Protein AF-A0A166MTS3-F1 (afdb_monomer_lite)

Sequence (157 aa):
MDNNEIFRKLQNLARQVQAVRMPLDRLVELAWRGEKPDKAAIIHVLRTANAQRELLLDWETNLYRHVTGQFVLVCTALPDNANDAQQLTSRRLLNSREACSFCGLVEGGYAPIELTLATNPVGIPIPGERVHPRCALSWQRLQLIAQTQTPKKASLL

Foldseek 3Di:
DDLVVLLVLLLVVQVVQQKDWFAQLVSSCVSCVPDDDPSVVSVVLCPDPVSQVCSVPPSQWHWDQDPVRIIMIHRLDEDPAQVVLLCLQPDDQPQQQQAASRSNDGNVPCSVPQWDFAAELVRHGDPSHIHGPSNRVSNNVSNVRNPPPPPPPPPPD

Structure (mmCIF, N/CA/C/O backbone):
data_AF-A0A166MTS3-F1
#
_entry.id   AF-A0A166MTS3-F1
#
loop_
_atom_site.group_PDB
_atom_site.id
_atom_site.type_symbol
_atom_site.label_atom_id
_atom_site.label_alt_id
_atom_site.label_comp_id
_atom_site.label_asym_id
_atom_site.label_entity_id
_atom_site.label_seq_id
_atom_site.pdbx_PDB_ins_code
_atom_site.Cartn_x
_atom_site.Cartn_y
_atom_site.Cartn_z
_atom_site.occupancy
_atom_site.B_iso_or_equiv
_atom_site.auth_seq_id
_atom_site.auth_comp_id
_atom_site.auth_asym_id
_atom_site.auth_atom_id
_atom_site.pdbx_PDB_model_num
ATOM 1 N N . MET A 1 1 ? 12.871 10.474 -19.796 1.00 61.81 1 MET A N 1
ATOM 2 C CA . MET A 1 1 ? 11.560 10.248 -19.157 1.00 61.81 1 MET A CA 1
ATOM 3 C C . MET A 1 1 ? 11.576 10.994 -17.844 1.00 61.81 1 MET A C 1
ATOM 5 O O . MET A 1 1 ? 12.549 10.848 -17.114 1.00 61.81 1 MET A O 1
ATOM 9 N N . ASP A 1 2 ? 10.590 11.853 -17.616 1.00 85.38 2 ASP A N 1
ATOM 10 C CA . ASP A 1 2 ? 10.505 12.668 -16.402 1.00 85.38 2 ASP A CA 1
ATOM 11 C C . ASP A 1 2 ? 10.030 11.800 -15.224 1.00 85.38 2 ASP A C 1
ATOM 13 O O . ASP A 1 2 ? 9.091 11.015 -15.370 1.00 85.38 2 ASP A O 1
ATOM 17 N N . ASN A 1 3 ? 10.659 11.935 -14.055 1.00 89.62 3 ASN A N 1
ATOM 18 C CA . ASN A 1 3 ? 10.245 11.224 -12.844 1.00 89.62 3 ASN A CA 1
ATOM 19 C C . ASN A 1 3 ? 8.799 11.576 -12.460 1.00 89.62 3 ASN A C 1
ATOM 21 O O . ASN A 1 3 ? 8.046 10.691 -12.052 1.00 89.62 3 ASN A O 1
ATOM 25 N N . ASN A 1 4 ? 8.370 12.822 -12.693 1.00 93.12 4 ASN A N 1
ATOM 26 C CA . ASN A 1 4 ? 6.989 13.239 -12.434 1.00 93.12 4 ASN A CA 1
ATOM 27 C C . ASN A 1 4 ? 5.983 12.460 -13.281 1.00 93.12 4 ASN A C 1
ATOM 29 O O . ASN A 1 4 ? 4.878 12.160 -12.833 1.00 93.12 4 ASN A O 1
ATOM 33 N N . GLU A 1 5 ? 6.346 12.113 -14.518 1.00 94.06 5 GLU A N 1
ATOM 34 C CA . GLU A 1 5 ? 5.486 11.294 -15.363 1.00 94.06 5 GLU A CA 1
ATOM 35 C C . GLU A 1 5 ? 5.297 9.904 -14.757 1.00 94.06 5 GLU A C 1
ATOM 37 O O . GLU A 1 5 ? 4.169 9.404 -14.721 1.00 94.06 5 GLU A O 1
ATOM 42 N N . ILE A 1 6 ? 6.375 9.326 -14.218 1.00 94.38 6 ILE A N 1
ATOM 43 C CA . ILE A 1 6 ? 6.335 8.024 -13.557 1.00 94.38 6 ILE A CA 1
ATOM 44 C C . ILE A 1 6 ? 5.412 8.062 -12.345 1.00 94.38 6 ILE A C 1
ATOM 46 O O . ILE A 1 6 ? 4.502 7.237 -12.233 1.00 94.38 6 ILE A O 1
ATOM 50 N N . PHE A 1 7 ? 5.611 9.033 -11.459 1.00 96.00 7 PHE A N 1
ATOM 51 C CA . PHE A 1 7 ? 4.827 9.146 -10.232 1.00 96.00 7 PHE A CA 1
ATOM 52 C C . PHE A 1 7 ? 3.356 9.430 -10.518 1.00 96.00 7 PHE A C 1
ATOM 54 O O . PHE A 1 7 ? 2.488 8.769 -9.952 1.00 96.00 7 PHE A O 1
ATOM 61 N N . ARG A 1 8 ? 3.061 10.288 -11.496 1.00 95.88 8 ARG A N 1
ATOM 62 C CA . ARG A 1 8 ? 1.695 10.551 -11.958 1.00 95.88 8 ARG A CA 1
ATOM 63 C C . ARG A 1 8 ? 1.001 9.303 -12.504 1.00 95.88 8 ARG A C 1
ATOM 65 O O . ARG A 1 8 ? -0.156 9.053 -12.170 1.00 95.88 8 ARG A O 1
ATOM 72 N N . LYS A 1 9 ? 1.671 8.504 -13.344 1.00 95.94 9 LYS A N 1
ATOM 73 C CA . LYS A 1 9 ? 1.099 7.253 -13.884 1.00 95.94 9 LYS A CA 1
ATOM 74 C C . LYS A 1 9 ? 0.805 6.254 -12.759 1.00 95.94 9 LYS A C 1
ATOM 76 O O . LYS A 1 9 ? -0.265 5.643 -12.753 1.00 95.94 9 LYS A O 1
ATOM 81 N N . LEU A 1 10 ? 1.706 6.135 -11.782 1.00 96.12 10 LEU A N 1
ATOM 82 C CA . LEU A 1 10 ? 1.506 5.286 -10.605 1.00 96.12 10 LEU A CA 1
ATOM 83 C C . LEU A 1 10 ? 0.372 5.777 -9.703 1.00 96.12 1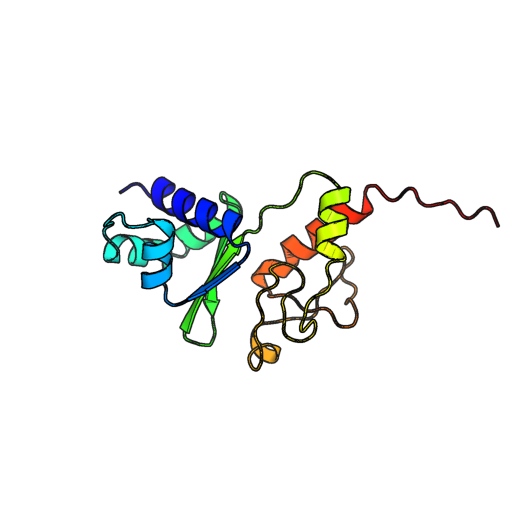0 LEU A C 1
ATOM 85 O O . LEU A 1 10 ? -0.470 4.972 -9.316 1.00 96.12 10 LEU A O 1
ATOM 89 N N . GLN A 1 11 ? 0.303 7.075 -9.415 1.00 96.25 11 GLN A N 1
ATOM 90 C CA . GLN A 1 11 ? -0.778 7.663 -8.624 1.00 96.25 11 GLN A CA 1
ATOM 91 C C . GLN A 1 11 ? -2.136 7.454 -9.306 1.00 96.25 11 GLN A C 1
ATOM 93 O O . GLN A 1 11 ? -3.103 7.056 -8.658 1.00 96.25 11 GLN A O 1
ATOM 98 N N . ASN A 1 12 ? -2.212 7.660 -10.624 1.00 95.94 12 ASN A N 1
ATOM 99 C CA . ASN A 1 12 ? -3.433 7.422 -11.393 1.00 95.94 12 ASN A CA 1
ATOM 100 C C . ASN A 1 12 ? -3.893 5.965 -11.295 1.00 95.94 12 ASN A C 1
ATOM 102 O O . ASN A 1 12 ? -5.084 5.714 -11.112 1.00 95.94 12 ASN A O 1
ATOM 106 N N . LEU A 1 13 ? -2.962 5.011 -11.397 1.00 96.44 13 LEU A N 1
ATOM 107 C CA . LEU A 1 13 ? -3.271 3.601 -11.181 1.00 96.44 13 LEU A CA 1
ATOM 108 C C . LEU A 1 13 ? -3.755 3.365 -9.745 1.00 96.44 13 LEU A C 1
ATOM 110 O O . LEU A 1 13 ? -4.818 2.780 -9.557 1.00 96.44 13 LEU A O 1
ATOM 114 N N . ALA A 1 14 ? -3.018 3.851 -8.743 1.00 96.44 14 ALA A N 1
ATOM 115 C CA . ALA A 1 14 ? -3.349 3.676 -7.332 1.00 96.44 14 ALA A CA 1
ATOM 116 C C . ALA A 1 14 ? -4.759 4.193 -7.012 1.00 96.44 14 ALA A C 1
ATOM 118 O O . ALA A 1 14 ? -5.547 3.471 -6.405 1.00 96.44 14 ALA A O 1
ATOM 119 N N . ARG A 1 15 ? -5.116 5.394 -7.483 1.00 94.44 15 ARG A N 1
ATOM 120 C CA . ARG A 1 15 ? -6.448 5.994 -7.292 1.00 94.44 15 ARG A CA 1
ATOM 121 C C . ARG A 1 15 ? -7.581 5.173 -7.916 1.00 94.44 15 ARG A C 1
ATOM 123 O O . ARG A 1 15 ? -8.700 5.226 -7.424 1.00 94.44 15 ARG A O 1
ATOM 130 N N . GLN A 1 16 ? -7.311 4.409 -8.974 1.00 94.06 16 GLN A N 1
ATOM 131 C CA . GLN A 1 16 ? -8.323 3.570 -9.628 1.00 94.06 16 GLN A CA 1
ATOM 132 C C . GLN A 1 16 ? -8.569 2.25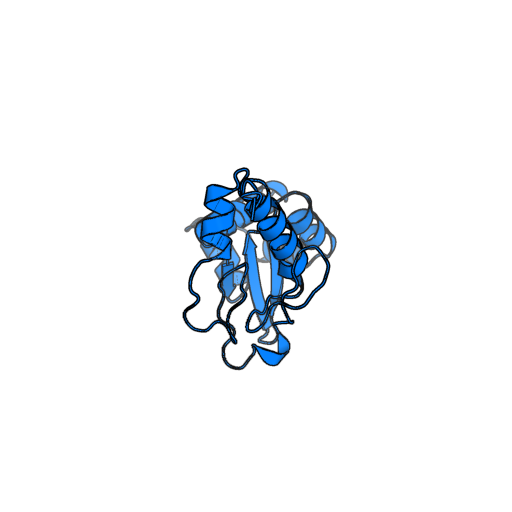1 -8.899 1.00 94.06 16 GLN A C 1
ATOM 134 O O . GLN A 1 16 ? -9.697 1.769 -8.885 1.00 94.06 16 GLN A O 1
ATOM 139 N N . VAL A 1 17 ? -7.520 1.647 -8.334 1.00 93.62 17 VAL A N 1
ATOM 140 C CA . VAL A 1 17 ? -7.592 0.290 -7.760 1.00 93.62 17 VAL A CA 1
ATOM 141 C C . VAL A 1 17 ? -7.562 0.267 -6.233 1.00 93.62 17 VAL A C 1
ATOM 143 O O . VAL A 1 17 ? -7.765 -0.792 -5.648 1.00 93.62 17 VAL A O 1
ATOM 146 N N . GLN A 1 18 ? -7.299 1.406 -5.588 1.00 93.19 18 GLN A N 1
ATOM 147 C CA . GLN A 1 18 ? -6.990 1.584 -4.164 1.00 93.19 18 GLN A CA 1
ATOM 148 C C . GLN A 1 18 ? -5.717 0.865 -3.696 1.00 93.19 18 GLN A C 1
ATOM 150 O O . GLN A 1 18 ? -4.858 1.480 -3.064 1.00 93.19 18 GLN A O 1
ATOM 155 N N . ALA A 1 19 ? -5.574 -0.424 -3.989 1.00 96.12 19 ALA A N 1
ATOM 156 C CA . ALA A 1 19 ? -4.368 -1.189 -3.735 1.00 96.12 19 ALA A CA 1
ATOM 157 C C . ALA A 1 19 ? -4.216 -2.345 -4.717 1.00 96.12 19 ALA A C 1
ATOM 159 O O . ALA A 1 19 ? -5.191 -2.978 -5.118 1.00 96.12 19 ALA A O 1
ATOM 160 N N . VAL A 1 20 ? -2.973 -2.667 -5.065 1.00 96.94 20 VAL A N 1
ATOM 161 C CA . VAL A 1 20 ? -2.673 -3.842 -5.880 1.00 96.94 20 VAL A CA 1
ATOM 162 C C . VAL A 1 20 ? -1.319 -4.436 -5.524 1.00 96.94 20 VAL A C 1
ATOM 164 O O . VAL A 1 20 ? -0.363 -3.709 -5.260 1.00 96.94 20 VAL A O 1
ATOM 167 N N . ARG A 1 21 ? -1.237 -5.771 -5.538 1.00 96.56 21 ARG A N 1
ATOM 168 C CA . ARG A 1 21 ? -0.002 -6.534 -5.331 1.00 96.56 21 ARG A CA 1
ATOM 169 C C . ARG A 1 21 ? 0.350 -7.322 -6.584 1.00 96.56 21 ARG A C 1
ATOM 171 O O . ARG A 1 21 ? -0.435 -8.161 -7.019 1.00 96.56 21 ARG A O 1
ATOM 178 N N . MET A 1 22 ? 1.534 -7.085 -7.143 1.00 96.75 22 MET A N 1
ATOM 179 C CA . MET A 1 22 ? 2.037 -7.807 -8.317 1.00 96.75 22 MET A CA 1
ATOM 180 C C . MET A 1 22 ? 3.552 -7.611 -8.509 1.00 96.75 22 MET A C 1
ATOM 182 O O . MET A 1 22 ? 4.161 -6.785 -7.827 1.00 96.75 22 MET A O 1
ATOM 186 N N . PRO A 1 23 ? 4.212 -8.353 -9.417 1.00 95.94 23 PRO A N 1
ATOM 187 C CA . PRO A 1 23 ? 5.586 -8.047 -9.808 1.00 95.94 23 PRO A CA 1
ATOM 188 C C . PRO A 1 23 ? 5.718 -6.611 -10.336 1.00 95.94 23 PRO A C 1
ATOM 190 O O . PRO A 1 23 ? 4.843 -6.137 -11.057 1.00 95.94 23 PRO A O 1
ATOM 193 N N . LEU A 1 24 ? 6.827 -5.933 -10.021 1.00 94.69 24 LEU A N 1
ATOM 194 C CA . LEU A 1 24 ? 7.019 -4.519 -10.374 1.00 94.69 24 LEU A CA 1
ATOM 195 C C . LEU A 1 24 ? 6.925 -4.258 -11.883 1.00 94.69 24 LEU A C 1
ATOM 197 O O . LEU A 1 24 ? 6.370 -3.250 -12.294 1.00 94.69 24 LEU A O 1
ATOM 201 N N . ASP A 1 25 ? 7.421 -5.185 -12.701 1.00 94.00 25 ASP A N 1
ATOM 202 C CA . ASP A 1 25 ? 7.353 -5.085 -14.162 1.00 94.00 25 ASP A CA 1
ATOM 203 C C . ASP A 1 25 ? 5.893 -5.025 -14.655 1.00 94.00 25 ASP A C 1
ATOM 205 O O . ASP A 1 25 ? 5.499 -4.115 -15.380 1.00 94.00 25 ASP A O 1
ATOM 209 N N . ARG A 1 26 ? 5.039 -5.917 -14.133 1.00 94.31 26 ARG A N 1
ATOM 210 C CA . ARG A 1 26 ? 3.593 -5.916 -14.414 1.00 94.31 26 ARG A CA 1
ATOM 211 C C . ARG A 1 26 ? 2.903 -4.645 -13.931 1.00 94.31 26 ARG A C 1
ATOM 213 O O . ARG A 1 26 ? 1.973 -4.172 -14.574 1.00 94.31 26 ARG A O 1
ATOM 220 N N . LEU A 1 27 ? 3.359 -4.095 -12.811 1.00 95.56 27 LEU A N 1
ATOM 221 C CA . LEU A 1 27 ? 2.822 -2.861 -12.251 1.00 95.56 27 LEU A CA 1
ATOM 222 C C . LEU A 1 27 ? 3.096 -1.669 -13.174 1.00 95.56 27 LEU A C 1
ATOM 224 O O . LEU A 1 27 ? 2.194 -0.876 -13.438 1.00 95.56 27 LEU A O 1
ATOM 228 N N . VAL A 1 28 ? 4.315 -1.588 -13.716 1.00 95.38 28 VAL A N 1
ATOM 229 C CA . VAL A 1 28 ? 4.695 -0.581 -14.716 1.00 95.38 28 VAL A CA 1
ATOM 230 C C . VAL A 1 28 ? 3.882 -0.758 -16.001 1.00 95.38 28 VAL A C 1
ATOM 232 O O . VAL A 1 28 ? 3.329 0.219 -16.501 1.00 95.38 28 VAL A O 1
ATOM 235 N N . GLU A 1 29 ? 3.732 -1.988 -16.503 1.00 94.06 29 GLU A N 1
ATOM 236 C CA . GLU A 1 29 ? 2.886 -2.274 -17.675 1.00 94.06 29 GLU A CA 1
ATOM 237 C C . GLU A 1 29 ? 1.439 -1.808 -17.468 1.00 94.06 29 GLU A C 1
ATOM 239 O O . GLU A 1 29 ? 0.856 -1.160 -18.340 1.00 94.06 29 GLU A O 1
ATOM 244 N N . LEU A 1 30 ? 0.870 -2.098 -16.295 1.00 94.50 30 LEU A N 1
ATOM 245 C CA . LEU A 1 30 ? -0.501 -1.727 -15.968 1.00 94.50 30 LEU A CA 1
ATOM 246 C C . LEU A 1 30 ? -0.674 -0.205 -15.866 1.00 94.50 30 LEU A C 1
ATOM 248 O O . LEU A 1 30 ? -1.662 0.332 -16.367 1.00 94.50 30 LEU A O 1
ATOM 252 N N . ALA A 1 31 ? 0.294 0.497 -15.274 1.00 95.06 31 ALA A N 1
ATOM 253 C CA . ALA A 1 31 ? 0.269 1.955 -15.163 1.00 95.06 31 ALA A CA 1
ATOM 254 C C . ALA A 1 31 ? 0.371 2.659 -16.533 1.00 95.06 31 ALA A C 1
ATOM 256 O O . ALA A 1 31 ? -0.181 3.746 -16.704 1.00 95.06 31 ALA A O 1
ATOM 257 N N . TRP A 1 32 ? 1.013 2.028 -17.524 1.00 94.62 32 TRP A N 1
ATOM 258 C CA . TRP A 1 32 ? 1.179 2.569 -18.881 1.00 94.62 32 TRP A CA 1
ATOM 259 C C . TRP A 1 32 ? 0.129 2.096 -19.896 1.00 94.62 32 TRP A C 1
ATOM 261 O O . TRP A 1 32 ? 0.115 2.595 -21.017 1.00 94.62 32 TRP A O 1
ATOM 271 N N . ARG A 1 33 ? -0.787 1.185 -19.528 1.00 88.69 33 ARG A N 1
ATOM 272 C CA . ARG A 1 33 ? -1.977 0.802 -20.324 1.00 88.69 33 ARG A CA 1
ATOM 273 C C . ARG A 1 33 ? -1.701 0.501 -21.812 1.00 88.69 33 ARG A C 1
ATOM 275 O O . ARG A 1 33 ? -2.485 0.870 -22.681 1.00 88.69 33 ARG A O 1
ATOM 282 N N . GLY A 1 34 ? -0.601 -0.190 -22.110 1.00 81.31 34 GLY A N 1
ATOM 283 C CA . GLY A 1 34 ? -0.232 -0.582 -23.479 1.00 81.31 34 GLY A CA 1
ATOM 284 C C . GLY A 1 34 ? 0.764 0.348 -24.179 1.00 81.31 34 GLY A C 1
ATOM 285 O O . GLY A 1 34 ? 1.266 0.002 -25.249 1.00 81.31 34 GLY A O 1
ATOM 286 N N . GLU A 1 35 ? 1.122 1.477 -23.568 1.00 90.19 35 GLU A N 1
ATOM 287 C CA . GLU A 1 35 ? 2.326 2.221 -23.942 1.00 90.19 35 GLU A CA 1
ATOM 288 C C . GLU A 1 35 ? 3.586 1.374 -23.644 1.00 90.19 35 GLU A C 1
ATOM 290 O O . GLU A 1 35 ? 3.578 0.497 -22.776 1.00 90.19 35 GLU A O 1
ATOM 295 N N . LYS A 1 36 ? 4.687 1.627 -24.367 1.00 87.44 36 LYS A N 1
ATOM 296 C CA . LYS A 1 36 ? 5.959 0.889 -24.232 1.00 87.44 36 LYS A CA 1
ATOM 297 C C . LYS A 1 36 ? 7.044 1.766 -23.588 1.00 87.44 36 LYS A C 1
ATOM 299 O O . LYS A 1 36 ? 7.898 2.275 -24.314 1.00 87.44 36 LYS A O 1
ATOM 304 N N . PRO A 1 37 ? 7.021 1.987 -22.260 1.00 88.81 37 PRO A N 1
ATOM 305 C CA . PRO A 1 37 ? 8.064 2.762 -21.600 1.00 88.81 37 PRO A CA 1
ATOM 306 C C . PRO A 1 37 ? 9.373 1.971 -21.476 1.00 88.81 37 PRO A C 1
ATOM 308 O O . PRO A 1 37 ? 9.390 0.741 -21.571 1.00 88.81 37 PRO A O 1
ATOM 311 N N . ASP A 1 38 ? 10.467 2.671 -21.170 1.00 92.88 38 ASP A N 1
ATOM 312 C CA . ASP A 1 38 ? 11.705 2.028 -20.723 1.00 92.88 38 ASP A CA 1
ATOM 313 C C . ASP A 1 38 ? 11.525 1.476 -19.299 1.00 92.88 38 ASP A C 1
ATOM 315 O O . ASP A 1 38 ? 11.758 2.151 -18.291 1.00 92.88 38 ASP A O 1
ATOM 319 N N . LYS A 1 39 ? 11.071 0.222 -19.220 1.00 91.31 39 LYS A N 1
ATOM 320 C CA . LYS A 1 39 ? 10.759 -0.454 -17.955 1.00 91.31 39 LYS A CA 1
ATOM 321 C C . LYS A 1 39 ? 11.987 -0.596 -17.057 1.00 91.31 39 LYS A C 1
ATOM 323 O O . LYS A 1 39 ? 11.852 -0.501 -15.839 1.00 91.31 39 LYS A O 1
ATOM 328 N N . ALA A 1 40 ? 13.177 -0.782 -17.628 1.00 92.06 40 ALA A N 1
ATOM 329 C CA . ALA A 1 40 ? 14.403 -0.928 -16.851 1.00 92.06 40 ALA A CA 1
ATOM 330 C C . ALA A 1 40 ? 14.756 0.382 -16.135 1.00 92.06 40 ALA A C 1
ATOM 332 O O . ALA A 1 40 ? 15.018 0.369 -14.928 1.00 92.06 40 ALA A O 1
ATOM 333 N N . ALA A 1 41 ? 14.673 1.509 -16.847 1.00 92.88 41 ALA A N 1
ATOM 334 C CA . ALA A 1 41 ? 14.880 2.830 -16.264 1.00 92.88 41 ALA A CA 1
ATOM 335 C C . ALA A 1 41 ? 13.847 3.139 -15.166 1.00 92.88 41 ALA A C 1
ATOM 337 O O . ALA A 1 41 ? 14.225 3.560 -14.072 1.00 92.88 41 ALA A O 1
ATOM 338 N N . ILE A 1 42 ? 12.558 2.858 -15.406 1.00 94.38 42 ILE A N 1
ATOM 339 C CA . ILE A 1 42 ? 11.498 3.069 -14.400 1.00 94.38 42 ILE A CA 1
ATOM 340 C C . ILE A 1 42 ? 11.767 2.238 -13.150 1.00 94.38 42 ILE A C 1
ATOM 342 O O . ILE A 1 42 ? 11.751 2.760 -12.038 1.00 94.38 42 ILE A O 1
ATOM 346 N N . ILE A 1 43 ? 12.033 0.941 -13.315 1.00 93.44 43 ILE A N 1
ATOM 347 C CA . ILE A 1 43 ? 12.287 0.034 -12.193 1.00 93.44 43 ILE A CA 1
ATOM 348 C C . ILE A 1 43 ? 13.492 0.504 -11.376 1.00 93.44 43 ILE A C 1
ATOM 350 O O . ILE A 1 43 ? 13.457 0.424 -10.146 1.00 93.44 43 ILE A O 1
ATOM 354 N N . HIS A 1 44 ? 14.543 0.996 -12.035 1.00 92.81 44 HIS A N 1
ATOM 355 C CA . HIS A 1 44 ? 15.700 1.557 -11.350 1.00 92.81 44 HIS A CA 1
ATOM 356 C C . HIS A 1 44 ? 15.305 2.760 -10.483 1.00 92.81 44 HIS A C 1
ATOM 358 O O . HIS A 1 44 ? 15.586 2.751 -9.284 1.00 92.81 44 HIS A O 1
ATOM 364 N N . VAL A 1 45 ? 14.580 3.732 -11.050 1.00 94.62 45 VAL A N 1
ATOM 365 C CA . VAL A 1 45 ? 14.087 4.915 -10.320 1.00 94.62 45 VAL A CA 1
ATOM 366 C C . VAL A 1 45 ? 13.224 4.503 -9.129 1.00 94.62 45 VAL A C 1
ATOM 368 O O . VAL A 1 45 ? 13.488 4.926 -8.003 1.00 94.62 45 VAL A O 1
ATOM 371 N N . LEU A 1 46 ? 12.248 3.617 -9.343 1.00 93.75 46 LEU A N 1
ATOM 372 C CA . LEU A 1 46 ? 11.321 3.172 -8.302 1.00 93.75 46 LEU A CA 1
ATOM 373 C C . LEU A 1 46 ? 12.006 2.413 -7.166 1.00 93.75 46 LEU A C 1
ATOM 375 O O . LEU A 1 46 ? 11.445 2.311 -6.085 1.00 93.75 46 LEU A O 1
ATOM 379 N N . ARG A 1 47 ? 13.214 1.880 -7.345 1.00 91.50 47 ARG A N 1
ATOM 380 C CA . ARG A 1 47 ? 13.951 1.231 -6.247 1.00 91.50 47 ARG A CA 1
ATOM 381 C C . ARG A 1 47 ? 14.738 2.211 -5.382 1.00 91.50 47 ARG A C 1
ATOM 383 O O . ARG A 1 47 ? 15.234 1.812 -4.331 1.00 91.50 47 ARG A O 1
ATOM 390 N N . THR A 1 48 ? 14.863 3.468 -5.796 1.00 93.00 48 THR A N 1
ATOM 391 C CA . THR A 1 48 ? 15.597 4.474 -5.026 1.00 93.00 48 THR A CA 1
ATOM 392 C C . THR A 1 48 ? 14.800 4.928 -3.806 1.00 93.00 48 THR A C 1
ATOM 394 O O . THR A 1 48 ? 13.583 5.099 -3.857 1.00 93.00 48 THR A O 1
ATOM 397 N N . ALA A 1 49 ? 15.496 5.190 -2.698 1.00 89.69 49 ALA A N 1
ATOM 398 C CA . ALA A 1 49 ? 14.858 5.707 -1.489 1.00 89.69 49 ALA A CA 1
ATOM 399 C C . ALA A 1 49 ? 14.206 7.085 -1.707 1.00 89.69 49 ALA A C 1
ATOM 401 O O . ALA A 1 49 ? 13.230 7.411 -1.036 1.00 89.69 49 ALA A O 1
ATOM 402 N N . ASN A 1 50 ? 14.728 7.886 -2.646 1.00 92.62 50 ASN A N 1
ATOM 403 C CA . ASN A 1 50 ? 14.160 9.193 -2.961 1.00 92.62 50 ASN A CA 1
ATOM 404 C C . ASN A 1 50 ? 12.791 9.071 -3.634 1.00 92.62 50 ASN A C 1
ATOM 406 O O . ASN A 1 50 ? 11.838 9.666 -3.150 1.00 92.62 50 ASN A O 1
ATOM 410 N N . ALA A 1 51 ? 12.675 8.230 -4.668 1.00 92.12 51 ALA A N 1
ATOM 411 C CA . ALA A 1 51 ? 11.398 7.985 -5.337 1.00 92.12 51 ALA A CA 1
ATOM 412 C C . ALA A 1 51 ? 10.334 7.455 -4.366 1.00 92.12 51 ALA A C 1
ATOM 414 O O . ALA A 1 51 ? 9.178 7.855 -4.430 1.00 92.12 51 ALA A O 1
ATOM 415 N N . GLN A 1 52 ? 10.731 6.587 -3.430 1.00 91.06 52 GLN A N 1
ATOM 416 C CA . GLN A 1 52 ? 9.815 6.060 -2.416 1.00 91.06 52 GLN A CA 1
ATOM 417 C C . GLN A 1 52 ? 9.311 7.130 -1.447 1.00 91.06 52 GLN A C 1
ATOM 419 O O . GLN A 1 52 ? 8.151 7.109 -1.041 1.00 91.06 52 GLN A O 1
ATOM 424 N N . ARG A 1 53 ? 10.178 8.080 -1.084 1.00 91.00 53 ARG A N 1
ATOM 425 C CA . ARG A 1 53 ? 9.800 9.216 -0.245 1.00 91.00 53 ARG A CA 1
ATOM 426 C C . ARG A 1 53 ? 8.860 10.164 -0.986 1.00 91.00 53 ARG A C 1
ATOM 428 O O . ARG A 1 53 ? 7.844 10.547 -0.422 1.00 91.00 53 ARG A O 1
ATOM 435 N N . GLU A 1 54 ? 9.195 10.503 -2.223 1.00 94.38 54 GLU A N 1
ATOM 436 C CA . GLU A 1 54 ? 8.425 11.427 -3.059 1.00 94.38 54 GLU A CA 1
ATOM 437 C C . GLU A 1 54 ? 7.022 10.882 -3.346 1.00 94.38 54 GLU A C 1
ATOM 439 O O . GLU A 1 54 ? 6.030 11.569 -3.118 1.00 94.38 54 GLU A O 1
ATOM 444 N N . LEU A 1 55 ? 6.913 9.602 -3.723 1.00 93.12 55 LEU A N 1
ATOM 445 C CA . LEU A 1 55 ? 5.620 8.938 -3.907 1.00 93.12 55 LEU A CA 1
ATOM 446 C C . LEU A 1 55 ? 4.726 9.061 -2.664 1.00 93.12 55 LEU A C 1
ATOM 448 O O . LEU A 1 55 ? 3.540 9.378 -2.777 1.00 93.12 55 LEU A O 1
ATOM 452 N N . LEU A 1 56 ? 5.301 8.831 -1.481 1.00 89.75 56 LEU A N 1
ATOM 453 C CA . LEU A 1 56 ? 4.562 8.842 -0.224 1.00 89.75 56 LEU A CA 1
ATOM 454 C C . LEU A 1 56 ? 4.134 10.250 0.203 1.00 89.75 56 LEU A C 1
ATOM 456 O O . LEU A 1 56 ? 3.009 10.420 0.669 1.00 89.75 56 LEU A O 1
ATOM 460 N N . LEU A 1 57 ? 5.039 11.228 0.112 1.00 89.31 57 LEU A N 1
ATOM 461 C CA . LEU A 1 57 ? 4.818 12.573 0.646 1.00 89.31 57 LEU A CA 1
ATOM 462 C C . LEU A 1 57 ? 4.055 13.474 -0.326 1.00 89.31 57 LEU A C 1
ATOM 464 O O . LEU A 1 57 ? 3.158 14.190 0.111 1.00 89.31 57 LEU A O 1
ATOM 468 N N . ASP A 1 58 ? 4.382 13.403 -1.617 1.00 93.88 58 ASP A N 1
ATOM 469 C CA . ASP A 1 58 ? 3.936 14.387 -2.609 1.00 93.88 58 ASP A CA 1
ATOM 470 C C . ASP A 1 58 ? 2.851 13.831 -3.543 1.00 93.88 58 ASP A C 1
ATOM 472 O O . ASP A 1 58 ? 2.048 14.584 -4.091 1.00 93.88 58 ASP A O 1
ATOM 476 N N . TRP A 1 59 ? 2.784 12.504 -3.699 1.00 94.62 59 TRP A N 1
ATOM 477 C CA . TRP A 1 59 ? 1.863 11.841 -4.633 1.00 94.62 59 TRP A CA 1
ATOM 478 C C . TRP A 1 59 ? 0.816 10.957 -3.954 1.00 94.62 59 TRP A C 1
ATOM 480 O O . TRP A 1 59 ? 0.081 10.238 -4.636 1.00 94.62 59 TRP A O 1
ATOM 490 N N . GLU A 1 60 ? 0.726 10.991 -2.623 1.00 94.25 60 GLU A N 1
ATOM 491 C CA . GLU A 1 60 ? -0.256 10.225 -1.844 1.00 94.25 60 GLU A CA 1
ATOM 492 C C . GLU A 1 60 ? -0.297 8.739 -2.244 1.00 94.25 60 GLU A C 1
ATOM 494 O O . GLU A 1 60 ? -1.362 8.131 -2.383 1.00 94.25 60 GLU A O 1
ATOM 499 N N . THR A 1 61 ? 0.872 8.160 -2.508 1.00 96.44 61 THR A N 1
ATOM 500 C CA . THR A 1 61 ? 1.003 6.811 -3.046 1.00 96.44 61 THR A CA 1
ATOM 501 C C . THR A 1 61 ? 2.111 6.079 -2.310 1.00 96.44 61 THR A C 1
ATOM 503 O O . THR A 1 61 ? 3.242 6.540 -2.236 1.00 96.44 61 THR A O 1
ATOM 506 N N . ASN A 1 62 ? 1.825 4.895 -1.784 1.00 95.75 62 ASN A N 1
ATOM 507 C CA . ASN A 1 62 ? 2.840 4.059 -1.157 1.00 95.75 62 ASN A CA 1
ATOM 508 C C . ASN A 1 62 ? 3.209 2.903 -2.087 1.00 95.75 62 ASN A C 1
ATOM 510 O O . ASN A 1 62 ? 2.323 2.184 -2.549 1.00 95.75 62 ASN A O 1
ATOM 514 N N . LEU A 1 63 ? 4.502 2.708 -2.344 1.00 96.69 63 LEU A N 1
ATOM 515 C CA . LEU A 1 63 ? 5.027 1.567 -3.085 1.00 96.69 63 LEU A CA 1
ATOM 516 C C . LEU A 1 63 ? 6.019 0.822 -2.188 1.00 96.69 63 LEU A C 1
ATOM 518 O O . LEU A 1 63 ? 6.993 1.384 -1.709 1.00 96.69 63 LEU A O 1
ATOM 522 N N . TYR A 1 64 ? 5.804 -0.463 -1.937 1.00 94.88 64 TYR A N 1
ATOM 523 C CA . TYR A 1 64 ? 6.736 -1.225 -1.105 1.00 94.88 64 TYR A CA 1
ATOM 524 C C . TYR A 1 64 ? 6.857 -2.670 -1.559 1.00 94.88 64 TYR A C 1
ATOM 526 O O . TYR A 1 64 ? 6.009 -3.200 -2.275 1.00 94.88 64 TYR A O 1
ATOM 534 N N . ARG A 1 65 ? 7.953 -3.311 -1.151 1.00 95.19 65 ARG A N 1
ATOM 535 C CA . ARG A 1 65 ? 8.197 -4.725 -1.424 1.00 95.19 65 ARG A CA 1
ATOM 536 C C . ARG A 1 65 ? 7.544 -5.577 -0.337 1.00 95.19 65 ARG A C 1
ATOM 538 O O . ARG A 1 65 ? 7.852 -5.410 0.838 1.00 95.19 65 ARG A O 1
ATOM 545 N N . HIS A 1 66 ? 6.676 -6.481 -0.759 1.00 96.75 66 HIS A N 1
ATOM 546 C CA . HIS A 1 66 ? 6.019 -7.495 0.060 1.00 96.75 66 HIS A CA 1
ATOM 547 C C . HIS A 1 66 ? 6.983 -8.636 0.421 1.00 96.75 66 HIS A C 1
ATOM 549 O O . HIS A 1 66 ? 7.951 -8.881 -0.307 1.00 96.75 66 HIS A O 1
ATOM 555 N N . VAL A 1 67 ? 6.686 -9.406 1.473 1.00 95.69 67 VAL A N 1
ATOM 556 C CA . VAL A 1 67 ? 7.481 -10.569 1.913 1.00 95.69 67 VAL A CA 1
ATOM 557 C C . VAL A 1 67 ? 7.637 -11.643 0.828 1.00 95.69 67 VAL A C 1
ATOM 559 O O . VAL A 1 67 ? 8.669 -12.302 0.741 1.00 95.69 67 VAL A O 1
ATOM 562 N N . THR A 1 68 ? 6.663 -11.770 -0.076 1.00 94.88 68 THR A N 1
ATOM 563 C CA . THR A 1 68 ? 6.731 -12.678 -1.243 1.00 94.88 68 THR A CA 1
ATOM 564 C C . THR A 1 68 ? 7.641 -12.169 -2.366 1.00 94.88 68 THR A C 1
ATOM 566 O O . THR A 1 68 ? 7.783 -12.819 -3.398 1.00 94.88 68 THR A O 1
ATOM 569 N N . GLY A 1 69 ? 8.230 -10.981 -2.218 1.00 94.12 69 GLY A N 1
ATOM 570 C CA . GLY A 1 69 ? 9.073 -10.342 -3.224 1.00 94.12 69 GLY A CA 1
ATOM 571 C C . GLY A 1 69 ? 8.313 -9.552 -4.295 1.00 94.12 69 GLY A C 1
ATOM 572 O O . GLY A 1 69 ? 8.956 -8.838 -5.066 1.00 94.12 69 GLY A O 1
ATOM 573 N N . GLN A 1 70 ? 6.979 -9.636 -4.323 1.00 96.06 70 GLN A N 1
ATOM 574 C CA . GLN A 1 70 ? 6.112 -8.772 -5.130 1.00 96.06 70 GLN A CA 1
ATOM 575 C C . GLN A 1 70 ? 6.109 -7.332 -4.600 1.00 96.06 70 GLN A C 1
ATOM 577 O O . GLN A 1 70 ? 6.569 -7.065 -3.491 1.00 96.06 70 GLN A O 1
ATOM 582 N N . PHE A 1 71 ? 5.589 -6.398 -5.391 1.00 96.56 71 PHE A N 1
ATOM 583 C CA . PHE A 1 71 ? 5.403 -5.012 -4.981 1.00 96.56 71 PHE A CA 1
ATOM 584 C C . PHE A 1 71 ? 3.930 -4.734 -4.718 1.00 96.56 71 PHE A C 1
ATOM 586 O O . PHE A 1 71 ? 3.059 -5.244 -5.424 1.00 96.56 71 PHE A O 1
ATOM 593 N N . VAL A 1 72 ? 3.675 -3.923 -3.699 1.00 97.31 72 VAL A N 1
ATOM 594 C CA . VAL A 1 72 ? 2.349 -3.424 -3.356 1.00 97.31 72 VAL A CA 1
ATOM 595 C C . VAL A 1 72 ? 2.327 -1.931 -3.618 1.00 97.31 72 VAL A C 1
ATOM 597 O O . VAL A 1 72 ? 3.169 -1.204 -3.095 1.00 97.31 72 VAL A O 1
ATOM 600 N N . LEU A 1 73 ? 1.365 -1.495 -4.422 1.00 97.69 73 LEU A N 1
ATOM 601 C CA . LEU A 1 73 ? 1.042 -0.092 -4.645 1.00 97.69 73 LEU A CA 1
ATOM 602 C C . LEU A 1 73 ? -0.266 0.215 -3.925 1.00 97.69 73 LEU A C 1
ATOM 604 O O . LEU A 1 73 ? -1.237 -0.518 -4.099 1.00 97.69 73 LEU A O 1
ATOM 608 N N . VAL A 1 74 ? -0.289 1.282 -3.134 1.00 97.81 74 VAL A N 1
ATOM 609 C CA . VAL A 1 74 ? -1.447 1.705 -2.341 1.00 97.81 74 VAL A CA 1
ATOM 610 C C . VAL A 1 74 ? -1.702 3.190 -2.551 1.00 97.81 74 VAL A C 1
ATOM 612 O O . VAL A 1 74 ? -0.782 3.995 -2.441 1.00 97.81 74 VAL A O 1
ATOM 615 N N . CYS A 1 75 ? -2.957 3.556 -2.793 1.00 96.75 75 CYS A N 1
ATOM 616 C CA . CYS A 1 75 ? -3.422 4.934 -2.731 1.00 96.75 75 CYS A CA 1
ATOM 617 C C . CYS A 1 75 ? -3.603 5.346 -1.270 1.00 96.75 75 CYS A C 1
ATOM 619 O O . CYS A 1 75 ? -4.359 4.712 -0.530 1.00 96.75 75 CYS A O 1
ATOM 621 N N . THR A 1 76 ? -2.922 6.406 -0.849 1.00 95.44 76 THR A N 1
ATOM 622 C CA . THR A 1 76 ? -3.046 6.970 0.500 1.00 95.44 76 THR A CA 1
ATOM 623 C C . THR A 1 76 ? -3.818 8.285 0.532 1.00 95.44 76 THR A C 1
ATOM 625 O O . THR A 1 76 ? -3.888 8.895 1.599 1.00 95.44 76 THR A O 1
ATOM 628 N N . ALA A 1 77 ? -4.389 8.706 -0.601 1.00 93.94 77 ALA A N 1
ATOM 629 C CA . ALA A 1 77 ? -5.278 9.858 -0.677 1.00 93.94 77 ALA A CA 1
ATOM 630 C C . ALA A 1 77 ? -6.504 9.638 0.222 1.00 93.94 77 ALA A C 1
ATOM 632 O O . ALA A 1 77 ? -7.038 8.526 0.306 1.00 93.94 77 ALA A O 1
ATOM 633 N N . LEU A 1 78 ? -6.930 10.694 0.910 1.00 93.56 78 LEU A N 1
ATOM 634 C CA . LEU A 1 78 ? -8.059 10.666 1.836 1.00 93.56 78 LEU A CA 1
ATOM 635 C C . LEU A 1 78 ? -9.216 11.494 1.266 1.00 93.56 78 LEU A C 1
ATOM 637 O O . LEU A 1 78 ? -8.968 12.455 0.544 1.00 93.56 78 LEU A O 1
ATOM 641 N N . PRO A 1 79 ? -10.474 11.136 1.566 1.00 92.62 79 PRO A N 1
ATOM 642 C CA . PRO A 1 79 ? -11.610 11.975 1.214 1.00 92.62 79 PRO A CA 1
ATOM 643 C C . PRO A 1 79 ? -11.623 13.259 2.053 1.00 92.62 79 PRO A C 1
ATOM 645 O O . PRO A 1 79 ? -11.292 13.237 3.238 1.00 92.62 79 PRO A O 1
ATOM 648 N N . ASP A 1 80 ? -12.112 14.350 1.466 1.00 89.00 80 ASP A N 1
ATOM 649 C CA . ASP A 1 80 ? -12.208 15.657 2.134 1.00 89.00 80 ASP A CA 1
ATOM 650 C C . ASP A 1 80 ? -13.497 15.831 2.960 1.00 89.00 80 ASP A C 1
ATOM 652 O O . ASP A 1 80 ? -13.716 16.873 3.578 1.00 89.00 80 ASP A O 1
ATOM 656 N N . ASN A 1 81 ? -14.383 14.829 2.973 1.00 91.62 81 ASN A N 1
ATOM 657 C CA . ASN A 1 81 ? -15.659 14.884 3.681 1.00 91.62 81 ASN A CA 1
ATOM 658 C C . ASN A 1 81 ? -15.872 13.668 4.593 1.00 91.62 81 ASN A C 1
ATOM 660 O O . ASN A 1 81 ? -15.396 12.561 4.333 1.00 91.62 81 ASN A O 1
ATOM 664 N N . ALA A 1 82 ? -16.617 13.884 5.677 1.00 92.19 82 ALA A N 1
ATOM 665 C CA . ALA A 1 82 ? -16.803 12.859 6.695 1.00 92.19 82 ALA A CA 1
ATOM 666 C C . ALA A 1 82 ? -17.753 11.736 6.268 1.00 92.19 82 ALA A C 1
ATOM 668 O O . ALA A 1 82 ? -17.584 10.621 6.748 1.00 92.19 82 ALA A O 1
ATOM 669 N N . ASN A 1 83 ? -18.718 11.991 5.378 1.00 91.25 83 ASN A N 1
ATOM 670 C CA . ASN A 1 83 ? -19.646 10.960 4.908 1.00 91.25 83 ASN A CA 1
ATOM 671 C C . ASN A 1 83 ? -18.899 9.853 4.154 1.00 91.25 83 ASN A C 1
ATOM 673 O O . ASN A 1 83 ? -19.039 8.675 4.485 1.00 91.25 83 ASN A O 1
ATOM 677 N N . ASP A 1 84 ? -18.044 10.227 3.203 1.00 91.69 84 ASP A N 1
ATOM 678 C CA . ASP A 1 84 ? -17.218 9.277 2.455 1.00 91.69 84 ASP A CA 1
ATOM 679 C C . ASP A 1 84 ? -16.211 8.589 3.379 1.00 91.69 84 ASP A C 1
ATOM 681 O O . ASP A 1 84 ? -16.021 7.372 3.310 1.00 91.69 84 ASP A O 1
ATOM 685 N N . ALA A 1 85 ? -15.611 9.341 4.310 1.00 93.50 85 ALA A N 1
ATOM 686 C CA . ALA A 1 85 ? -14.722 8.766 5.312 1.00 93.50 85 ALA A CA 1
ATOM 687 C C . ALA A 1 85 ? -15.437 7.711 6.173 1.00 93.50 85 ALA A C 1
ATOM 689 O O . ALA A 1 85 ? -14.903 6.620 6.362 1.00 93.50 85 ALA A O 1
ATOM 690 N N . GLN A 1 86 ? -16.662 7.984 6.636 1.00 91.50 86 GLN A N 1
ATOM 691 C CA . GLN A 1 86 ? -17.473 7.045 7.415 1.00 91.50 86 GLN A CA 1
ATOM 692 C C . GLN A 1 86 ? -17.799 5.781 6.623 1.00 91.50 86 GLN A C 1
ATOM 694 O O . GLN A 1 86 ? -17.661 4.676 7.157 1.00 91.50 86 GLN A O 1
ATOM 699 N N . GLN A 1 87 ? -18.187 5.916 5.352 1.00 91.06 87 GLN A N 1
ATOM 700 C CA . GLN A 1 87 ? -18.443 4.769 4.479 1.00 91.06 87 GLN A CA 1
ATOM 701 C C . GLN A 1 87 ? -17.191 3.899 4.324 1.00 91.06 87 GLN A C 1
ATOM 703 O O . GLN A 1 87 ? -17.259 2.679 4.479 1.00 91.06 87 GLN A O 1
ATOM 708 N N . LEU A 1 88 ? -16.028 4.514 4.094 1.00 90.56 88 LEU A N 1
ATOM 709 C CA . LEU A 1 88 ? -14.765 3.788 3.962 1.00 90.56 88 LEU A CA 1
ATOM 710 C C . LEU A 1 88 ? -14.333 3.117 5.270 1.00 90.56 88 LEU A C 1
ATOM 712 O O . LEU A 1 88 ? -13.826 1.996 5.225 1.00 90.56 88 LEU A O 1
ATOM 716 N N . THR A 1 89 ? -14.555 3.752 6.426 1.00 91.00 89 THR A N 1
ATOM 717 C CA . THR A 1 89 ? -14.196 3.161 7.726 1.00 91.00 89 THR A CA 1
ATOM 718 C C . THR A 1 89 ? -15.150 2.066 8.188 1.00 91.00 89 THR A C 1
ATOM 720 O O . THR A 1 89 ? -14.741 1.189 8.938 1.00 91.00 89 THR A O 1
ATOM 723 N N . SER A 1 90 ? -16.413 2.101 7.755 1.00 88.44 90 SER A N 1
ATOM 724 C CA . SER A 1 90 ? -17.449 1.138 8.163 1.00 88.44 90 SER A CA 1
ATOM 725 C C . SER A 1 90 ? -17.660 0.002 7.161 1.00 88.44 90 SER A C 1
ATOM 727 O O . SER A 1 90 ? -18.469 -0.899 7.403 1.00 88.44 90 SER A O 1
ATOM 729 N N . ARG A 1 91 ? -16.939 0.015 6.032 1.00 87.06 91 ARG A N 1
ATOM 730 C CA . ARG A 1 91 ? -17.072 -1.014 4.999 1.00 87.06 91 ARG A CA 1
ATOM 731 C C . ARG A 1 91 ? -16.782 -2.402 5.571 1.00 87.06 91 ARG A C 1
ATOM 733 O O . ARG A 1 91 ? -15.788 -2.634 6.260 1.00 87.06 91 ARG A O 1
ATOM 740 N N . ARG A 1 92 ? -17.626 -3.369 5.217 1.00 83.31 92 ARG A N 1
ATOM 741 C CA . ARG A 1 92 ? -17.418 -4.765 5.600 1.00 83.31 92 ARG A CA 1
ATOM 742 C C . ARG A 1 92 ? -16.318 -5.386 4.740 1.00 83.31 92 ARG A C 1
ATOM 744 O O . ARG A 1 92 ? -16.449 -5.459 3.522 1.00 83.31 92 ARG A O 1
ATOM 751 N N . LEU A 1 93 ? -15.267 -5.892 5.380 1.00 86.38 93 LEU A N 1
ATOM 752 C CA . LEU A 1 93 ? -14.202 -6.639 4.710 1.00 86.38 93 LEU A CA 1
ATOM 753 C C . LEU A 1 93 ? -14.521 -8.130 4.719 1.00 86.38 93 LEU A C 1
ATOM 755 O O . LEU A 1 93 ? -14.891 -8.682 5.756 1.00 86.38 93 LEU A O 1
ATOM 759 N N . LEU A 1 94 ? -14.344 -8.789 3.572 1.00 71.94 94 LEU A N 1
ATOM 760 C CA . LEU A 1 94 ? -14.659 -10.211 3.415 1.00 71.94 94 LEU A CA 1
ATOM 761 C C . LEU A 1 94 ? -13.754 -11.136 4.248 1.00 71.94 94 LEU A C 1
ATOM 763 O O . LEU A 1 94 ? -14.148 -12.266 4.482 1.00 71.94 94 LEU A O 1
ATOM 767 N N . ASN A 1 95 ? -12.623 -10.649 4.775 1.00 83.44 95 ASN A N 1
ATOM 768 C CA . ASN A 1 95 ? -11.742 -11.362 5.708 1.00 83.44 95 ASN A CA 1
ATOM 769 C C . ASN A 1 95 ? -11.024 -10.363 6.631 1.00 83.44 95 ASN A C 1
ATOM 771 O O . ASN A 1 95 ? -9.828 -10.133 6.489 1.00 83.44 95 ASN A O 1
ATOM 775 N N . SER A 1 96 ? -11.736 -9.718 7.561 1.00 83.50 96 SER A N 1
ATOM 776 C CA . SER A 1 96 ? -11.193 -8.582 8.339 1.00 83.50 96 SER A CA 1
ATOM 777 C C . SER A 1 96 ? -9.889 -8.872 9.100 1.00 83.50 96 SER A C 1
ATOM 779 O O . SER A 1 96 ? -9.077 -7.974 9.287 1.00 83.50 96 SER A O 1
ATOM 781 N N . ARG A 1 97 ? -9.645 -10.128 9.500 1.00 88.12 97 ARG A N 1
ATOM 782 C CA . ARG A 1 97 ? -8.395 -10.537 10.171 1.00 88.12 97 ARG A CA 1
ATOM 783 C C . ARG A 1 97 ? -7.196 -10.641 9.227 1.00 88.12 97 ARG A C 1
ATOM 785 O O . ARG A 1 97 ? -6.055 -10.577 9.685 1.00 88.12 97 ARG A O 1
ATOM 792 N N . GLU A 1 98 ? -7.458 -10.821 7.940 1.00 94.44 98 GLU A N 1
ATOM 793 C CA . GLU A 1 98 ? -6.450 -11.046 6.903 1.00 94.44 98 GLU A CA 1
ATOM 794 C C . GLU A 1 98 ? -6.359 -9.895 5.903 1.00 94.44 98 GLU A C 1
ATOM 796 O O . GLU A 1 98 ? -5.470 -9.891 5.059 1.00 94.44 98 GLU A O 1
ATOM 801 N N . ALA A 1 99 ? -7.266 -8.926 5.976 1.00 95.19 99 ALA A N 1
ATOM 802 C CA . ALA A 1 99 ? -7.311 -7.773 5.097 1.00 95.19 99 ALA A CA 1
ATOM 803 C C . ALA A 1 99 ? -6.876 -6.508 5.833 1.00 95.19 99 ALA A C 1
ATOM 805 O O . ALA A 1 99 ? -7.151 -6.336 7.019 1.00 95.19 99 ALA A O 1
ATOM 806 N N . CYS A 1 100 ? -6.240 -5.586 5.116 1.00 95.94 100 CYS A N 1
ATOM 807 C CA . CYS A 1 100 ? -5.974 -4.261 5.657 1.00 95.94 100 CYS A CA 1
ATOM 808 C C . CYS A 1 100 ? -7.263 -3.424 5.708 1.00 95.94 100 CYS A C 1
ATOM 810 O O . CYS A 1 100 ? -7.885 -3.194 4.669 1.00 95.94 100 CYS A O 1
ATOM 812 N N . SER A 1 101 ? -7.609 -2.880 6.882 1.00 95.44 101 SER A N 1
ATOM 813 C CA . SER A 1 101 ? -8.774 -2.002 7.069 1.00 95.44 101 SER A CA 1
ATOM 814 C C . SER A 1 101 ? -8.788 -0.820 6.101 1.00 95.44 101 SER A C 1
ATOM 816 O O . SER A 1 101 ? -9.817 -0.508 5.502 1.00 95.44 101 SER A O 1
ATOM 818 N N . PHE A 1 102 ? -7.621 -0.218 5.866 1.00 95.69 102 PHE A N 1
ATOM 819 C CA . PHE A 1 102 ? -7.470 0.957 5.014 1.00 95.69 102 PHE A CA 1
ATOM 820 C C . PHE A 1 102 ? -7.493 0.639 3.516 1.00 95.69 102 PHE A C 1
ATOM 822 O O . PHE A 1 102 ? -8.321 1.167 2.777 1.00 95.69 102 PHE A O 1
ATOM 829 N N . CYS A 1 103 ? -6.608 -0.233 3.035 1.00 95.00 103 CYS A N 1
ATOM 830 C CA . CYS A 1 103 ? -6.443 -0.441 1.595 1.00 95.00 103 CYS A CA 1
ATOM 831 C C . CYS A 1 103 ? -7.284 -1.604 1.041 1.00 95.00 103 CYS A C 1
ATOM 833 O O . CYS A 1 103 ? -7.483 -1.691 -0.165 1.00 95.00 103 CYS A O 1
ATOM 835 N N . GLY A 1 104 ? -7.823 -2.466 1.909 1.00 94.31 104 GLY A N 1
ATOM 836 C CA . GLY A 1 104 ? -8.703 -3.581 1.544 1.00 94.31 104 GLY A CA 1
ATOM 837 C C . GLY A 1 104 ? -7.981 -4.794 0.955 1.00 94.31 104 GLY A C 1
ATOM 838 O O . GLY A 1 104 ? -8.616 -5.818 0.716 1.00 94.31 104 GLY A O 1
ATOM 839 N N . LEU A 1 105 ? -6.664 -4.706 0.742 1.00 94.94 105 LEU A N 1
ATOM 840 C CA . LEU A 1 105 ? -5.858 -5.808 0.230 1.00 94.94 105 LEU A CA 1
ATOM 841 C C . LEU A 1 105 ? -5.866 -6.977 1.226 1.00 94.94 105 LEU A C 1
ATOM 843 O O . LEU A 1 105 ? -5.622 -6.782 2.420 1.00 94.94 105 LEU A O 1
ATOM 847 N N . VAL A 1 106 ? -6.152 -8.178 0.718 1.00 95.00 106 VAL A N 1
ATOM 848 C CA . VAL A 1 106 ? -6.205 -9.425 1.491 1.00 95.00 106 VAL A CA 1
ATOM 849 C C . VAL A 1 106 ? -4.845 -10.117 1.443 1.00 95.00 106 VAL A C 1
ATOM 851 O O . VAL A 1 106 ? -4.359 -10.484 0.372 1.00 95.00 106 VAL A O 1
ATOM 854 N N . GLU A 1 107 ? -4.252 -10.329 2.613 1.00 95.00 107 GLU A N 1
ATOM 855 C CA . GLU A 1 107 ? -2.944 -10.963 2.774 1.00 95.00 107 GLU A CA 1
ATOM 856 C C . GLU A 1 107 ? -3.002 -12.480 2.948 1.00 95.00 107 GLU A C 1
ATOM 858 O O . GLU A 1 107 ? -2.002 -13.170 2.729 1.00 95.00 107 GLU A O 1
ATOM 863 N N . GLY A 1 108 ? -4.170 -13.017 3.311 1.00 92.56 108 GLY A N 1
ATOM 864 C CA . GLY A 1 108 ? -4.346 -14.441 3.585 1.00 92.56 108 GLY A CA 1
ATOM 865 C C . GLY A 1 108 ? -3.348 -14.921 4.640 1.00 92.56 108 GLY A C 1
ATOM 866 O O . GLY A 1 108 ? -3.171 -14.288 5.683 1.00 92.56 108 GLY A O 1
ATOM 867 N N . GLY A 1 109 ? -2.612 -15.992 4.330 1.00 93.81 109 GLY A N 1
ATOM 868 C CA . GLY A 1 109 ? -1.607 -16.572 5.228 1.00 93.81 109 GLY A CA 1
ATOM 869 C C . GLY A 1 109 ? -0.444 -15.644 5.616 1.00 93.81 109 GLY A C 1
ATOM 870 O O . GLY A 1 109 ? 0.235 -15.919 6.602 1.00 93.81 109 GLY A O 1
ATOM 871 N N . TYR A 1 110 ? -0.219 -14.535 4.900 1.00 95.62 110 TYR A N 1
ATOM 872 C CA . TYR A 1 110 ? 0.828 -13.558 5.236 1.00 95.62 110 TYR A CA 1
ATOM 873 C C . TYR A 1 110 ? 0.357 -12.464 6.200 1.00 95.62 110 TYR A C 1
ATOM 875 O O . TYR A 1 110 ? 1.170 -11.665 6.667 1.00 95.62 110 TYR A O 1
ATOM 883 N N . ALA A 1 111 ? -0.929 -12.442 6.563 1.00 94.88 111 ALA A N 1
ATOM 884 C CA . ALA A 1 111 ? -1.492 -11.445 7.466 1.00 94.88 111 ALA A CA 1
ATOM 885 C C . ALA A 1 111 ? -0.735 -11.290 8.802 1.00 94.88 111 ALA A C 1
ATOM 887 O O . ALA A 1 111 ? -0.584 -10.153 9.254 1.00 94.88 111 ALA A O 1
ATOM 888 N N . PRO A 1 112 ? -0.228 -12.350 9.467 1.00 94.50 112 PRO A N 1
ATOM 889 C CA . PRO A 1 112 ? 0.550 -12.193 10.700 1.00 94.50 112 PRO A CA 1
ATOM 890 C C . PRO A 1 112 ? 1.870 -11.428 10.523 1.00 94.50 112 PRO A C 1
ATOM 892 O O . PRO A 1 112 ? 2.380 -10.891 11.500 1.00 94.50 112 PRO A O 1
ATOM 895 N N . ILE A 1 113 ? 2.409 -11.385 9.300 1.00 96.00 113 ILE A N 1
ATOM 896 C CA . ILE A 1 113 ? 3.699 -10.768 8.962 1.00 96.00 113 ILE A CA 1
ATOM 897 C C . ILE A 1 113 ? 3.491 -9.353 8.410 1.00 96.00 113 ILE A C 1
ATOM 899 O O . ILE A 1 113 ? 4.206 -8.424 8.777 1.00 96.00 113 ILE A O 1
ATOM 903 N N . GLU A 1 114 ? 2.506 -9.189 7.529 1.00 96.56 114 GLU A N 1
ATOM 904 C CA . GLU A 1 114 ? 2.295 -7.956 6.761 1.00 96.56 114 GLU A CA 1
ATOM 905 C C . GLU A 1 114 ? 1.362 -6.958 7.451 1.00 96.56 114 GLU A C 1
ATOM 907 O O . GLU A 1 114 ? 1.410 -5.759 7.161 1.00 96.56 114 GLU A O 1
ATOM 912 N N . LEU A 1 115 ? 0.520 -7.428 8.379 1.00 96.75 115 LEU A N 1
ATOM 913 C CA . LEU A 1 115 ? -0.466 -6.597 9.063 1.00 96.75 115 LEU A CA 1
ATOM 914 C C . LEU A 1 115 ? -0.159 -6.455 10.554 1.00 96.75 115 LEU A C 1
ATOM 916 O O . LEU A 1 115 ? 0.092 -7.427 11.270 1.00 96.75 115 LEU A O 1
ATOM 920 N N . THR A 1 116 ? -0.296 -5.229 11.041 1.00 96.12 116 THR A N 1
ATOM 921 C CA . THR A 1 116 ? -0.270 -4.868 12.459 1.00 96.12 116 THR A CA 1
ATOM 922 C C . THR A 1 116 ? -1.680 -4.572 12.955 1.00 96.12 116 THR A C 1
ATOM 924 O O . THR A 1 116 ? -2.595 -4.358 12.160 1.00 96.12 116 THR A O 1
ATOM 927 N N . LEU A 1 117 ? -1.876 -4.546 14.275 1.00 95.31 117 LEU A N 1
ATOM 928 C CA . LEU A 1 117 ? -3.149 -4.111 14.853 1.00 95.31 117 LEU A CA 1
ATOM 929 C C . LEU A 1 117 ? -3.462 -2.679 14.409 1.00 95.31 117 LEU A C 1
ATOM 931 O O . LEU A 1 117 ? -2.591 -1.808 14.452 1.00 95.31 117 LEU A O 1
ATOM 935 N N . ALA A 1 118 ? -4.697 -2.449 13.970 1.00 94.75 118 ALA A N 1
ATOM 936 C CA . ALA A 1 118 ? -5.169 -1.103 13.699 1.00 94.75 118 ALA A CA 1
ATOM 937 C C . ALA A 1 118 ? -5.401 -0.374 15.023 1.00 94.75 118 ALA A C 1
ATOM 939 O O . ALA A 1 118 ? -5.889 -0.966 15.987 1.00 94.75 118 ALA A O 1
ATOM 940 N N . THR A 1 119 ? -5.086 0.915 15.064 1.00 95.12 119 THR A N 1
ATOM 941 C CA . THR A 1 119 ? -5.422 1.773 16.199 1.00 95.12 119 THR A CA 1
ATOM 942 C C . THR A 1 119 ? -6.321 2.906 15.739 1.00 95.12 119 THR A C 1
ATOM 944 O O . THR A 1 119 ? -6.262 3.337 14.585 1.00 95.12 119 THR A O 1
ATOM 947 N N . ASN A 1 120 ? -7.116 3.423 16.665 1.00 90.94 120 ASN A N 1
ATOM 948 C CA . ASN A 1 120 ? -7.851 4.661 16.462 1.00 90.94 120 ASN A CA 1
ATOM 949 C C . ASN A 1 120 ? -6.897 5.885 16.526 1.00 90.94 120 ASN A C 1
ATOM 951 O O . ASN A 1 120 ? -5.698 5.718 16.798 1.00 90.94 120 ASN A O 1
ATOM 955 N N . PRO A 1 121 ? -7.395 7.120 16.309 1.00 90.00 121 PRO A N 1
ATOM 956 C CA . PRO A 1 121 ? -6.568 8.333 16.337 1.00 90.00 121 PRO A CA 1
ATOM 957 C C . PRO A 1 121 ? -5.866 8.620 17.674 1.00 90.00 121 PRO A C 1
ATOM 959 O O . PRO A 1 121 ? -4.892 9.362 17.693 1.00 90.00 121 PRO A O 1
ATOM 962 N N . VAL A 1 122 ? -6.333 8.037 18.785 1.00 90.38 122 VAL A N 1
ATOM 963 C CA . VAL A 1 122 ? -5.721 8.184 20.121 1.00 90.38 122 VAL A CA 1
ATOM 964 C C . VAL A 1 122 ? -4.804 7.009 20.491 1.00 90.38 122 VAL A C 1
ATOM 966 O O . VAL A 1 122 ? -4.360 6.904 21.629 1.00 90.38 122 VAL A O 1
ATOM 969 N N . GLY A 1 123 ? -4.510 6.116 19.540 1.00 88.88 123 GLY A N 1
ATOM 970 C CA . GLY A 1 123 ? -3.569 5.007 19.725 1.00 88.88 123 GLY A CA 1
ATOM 971 C C . GLY A 1 123 ? -4.150 3.765 20.405 1.00 88.88 123 GLY A C 1
ATOM 972 O O . GLY A 1 123 ? -3.405 2.835 20.703 1.00 88.88 123 GLY A O 1
ATOM 973 N N . ILE A 1 124 ? -5.466 3.701 20.622 1.00 93.75 124 ILE A N 1
ATOM 974 C CA . ILE A 1 124 ? -6.118 2.524 21.208 1.00 93.75 124 ILE A CA 1
ATOM 975 C C . ILE A 1 124 ? -6.353 1.479 20.105 1.00 93.75 124 ILE A C 1
ATOM 977 O O . ILE A 1 124 ? -6.931 1.827 19.069 1.00 93.75 124 ILE A O 1
ATOM 981 N N . PRO A 1 125 ? -5.938 0.210 20.297 1.00 94.12 125 PRO A N 1
ATOM 982 C CA . PRO A 1 125 ? -6.202 -0.864 19.344 1.00 94.12 125 PRO A CA 1
ATOM 983 C C . PRO A 1 125 ? -7.697 -1.071 19.080 1.00 94.12 125 PRO A C 1
ATOM 985 O O . PRO A 1 125 ? -8.503 -1.086 20.010 1.00 94.12 125 PRO A O 1
ATOM 988 N N . ILE A 1 126 ? -8.059 -1.280 17.815 1.00 90.75 126 ILE A N 1
ATOM 989 C CA . ILE A 1 126 ? -9.437 -1.551 17.398 1.00 90.75 126 ILE A CA 1
ATOM 990 C C . ILE A 1 126 ? -9.625 -3.070 17.275 1.00 90.75 126 ILE A C 1
ATOM 992 O O . ILE A 1 126 ? -8.912 -3.714 16.497 1.00 90.75 126 ILE A O 1
ATOM 996 N N . PRO A 1 127 ? -10.554 -3.680 18.034 1.00 88.94 127 PRO A N 1
ATOM 997 C CA . PRO A 1 127 ? -10.743 -5.125 18.016 1.00 88.94 127 PRO A CA 1
ATOM 998 C C . PRO A 1 127 ? -11.065 -5.667 16.620 1.00 88.94 127 PRO A C 1
ATOM 1000 O O . PRO A 1 127 ? -11.995 -5.217 15.959 1.00 88.94 127 PRO A O 1
ATOM 1003 N N . GLY A 1 128 ? -10.314 -6.684 16.193 1.00 87.81 128 GLY A N 1
ATOM 1004 C CA . GLY A 1 128 ? -10.563 -7.390 14.933 1.00 87.81 128 GLY A CA 1
ATOM 1005 C C . GLY A 1 128 ? -10.108 -6.656 13.671 1.00 87.81 128 GLY A C 1
ATOM 1006 O O . GLY A 1 128 ? -10.261 -7.213 12.584 1.00 87.81 128 GLY A O 1
ATOM 1007 N N . GLU A 1 129 ? -9.520 -5.468 13.807 1.00 92.44 129 GLU A N 1
ATOM 1008 C CA . GLU A 1 129 ? -9.012 -4.678 12.694 1.00 92.44 129 GLU A CA 1
ATOM 1009 C C . GLU A 1 129 ? -7.489 -4.709 12.606 1.00 92.44 129 GLU A C 1
ATOM 1011 O O . GLU A 1 129 ? -6.764 -4.631 13.605 1.00 92.44 129 GLU A O 1
ATOM 1016 N N . ARG A 1 130 ? -6.987 -4.807 11.375 1.00 95.50 130 ARG A N 1
ATOM 1017 C CA . ARG A 1 130 ? -5.555 -4.859 11.090 1.00 95.50 130 ARG A CA 1
ATOM 1018 C C . ARG A 1 130 ? -5.236 -3.988 9.888 1.00 95.50 130 ARG A C 1
ATOM 1020 O O . ARG A 1 130 ? -6.058 -3.808 8.998 1.00 95.50 130 ARG A O 1
ATOM 1027 N N . VAL A 1 131 ? -4.035 -3.435 9.845 1.00 96.94 131 VAL A N 1
ATOM 1028 C CA . VAL A 1 131 ? -3.580 -2.568 8.753 1.00 96.94 131 VAL A CA 1
ATOM 1029 C C . VAL A 1 131 ? -2.139 -2.876 8.404 1.00 96.94 131 VAL A C 1
ATOM 1031 O O . VAL A 1 131 ? -1.372 -3.303 9.264 1.00 96.94 131 VAL A O 1
ATOM 1034 N N . HIS A 1 132 ? -1.734 -2.621 7.160 1.00 97.44 132 HIS A N 1
ATOM 1035 C CA . HIS A 1 132 ? -0.306 -2.572 6.863 1.00 97.44 132 HIS A CA 1
ATOM 1036 C C . HIS A 1 132 ? 0.342 -1.448 7.674 1.00 97.44 132 HIS A C 1
ATOM 1038 O O . HIS A 1 132 ? -0.245 -0.364 7.765 1.00 97.44 132 HIS A O 1
ATOM 1044 N N . PRO A 1 133 ? 1.589 -1.614 8.147 1.00 95.81 133 PRO A N 1
ATOM 1045 C CA . PRO A 1 133 ? 2.324 -0.537 8.814 1.00 95.81 133 PRO A CA 1
ATOM 1046 C C . PRO A 1 133 ? 2.374 0.754 7.984 1.00 95.81 133 PRO A C 1
ATOM 1048 O O . PRO A 1 133 ? 2.296 1.858 8.509 1.00 95.81 133 PRO A O 1
ATOM 1051 N N . ARG A 1 134 ? 2.432 0.601 6.657 1.00 94.50 134 ARG A N 1
ATOM 1052 C CA . ARG A 1 134 ? 2.489 1.681 5.664 1.00 94.50 134 ARG A CA 1
ATOM 1053 C C . ARG A 1 134 ? 1.153 2.410 5.485 1.00 94.50 134 ARG A C 1
ATOM 1055 O O . ARG A 1 134 ? 1.135 3.527 4.988 1.00 94.50 134 ARG A O 1
ATOM 1062 N N . CYS A 1 135 ? 0.054 1.783 5.897 1.00 96.06 135 CYS A N 1
ATOM 1063 C CA . CYS A 1 135 ? -1.300 2.330 5.835 1.00 96.06 135 CYS A CA 1
ATOM 1064 C C . CYS A 1 135 ? -1.778 2.892 7.184 1.00 96.06 135 CYS A C 1
ATOM 1066 O O . CYS A 1 135 ? -2.817 3.545 7.230 1.00 96.06 135 CYS A O 1
ATOM 1068 N N . ALA A 1 136 ? -1.060 2.631 8.283 1.00 95.31 136 ALA A N 1
ATOM 1069 C CA . ALA A 1 136 ? -1.532 2.909 9.639 1.00 95.31 136 ALA A CA 1
ATOM 1070 C C . ALA A 1 136 ? -1.847 4.395 9.880 1.00 95.31 136 ALA A C 1
ATOM 1072 O O . ALA A 1 136 ? -2.904 4.720 10.416 1.00 95.31 136 ALA A O 1
ATOM 1073 N N . LEU A 1 137 ? -0.976 5.301 9.424 1.00 93.81 137 LEU A N 1
ATOM 1074 C CA . LEU A 1 137 ? -1.197 6.741 9.579 1.00 93.81 137 LEU A CA 1
ATOM 1075 C C . LEU A 1 137 ? -2.404 7.227 8.762 1.00 93.81 137 LEU A C 1
ATOM 1077 O O . LEU A 1 137 ? -3.233 7.982 9.268 1.00 93.81 137 LEU A O 1
ATOM 1081 N N . SER A 1 138 ? -2.531 6.778 7.511 1.00 95.06 138 SER A N 1
ATOM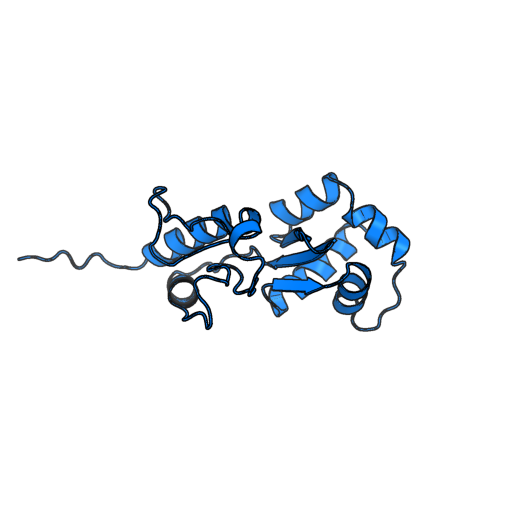 1082 C CA . SER A 1 138 ? -3.678 7.115 6.661 1.00 95.06 138 SER A CA 1
ATOM 1083 C C . SER A 1 138 ? -4.984 6.574 7.238 1.00 95.06 138 SER A C 1
ATOM 1085 O O . SER A 1 138 ? -5.992 7.270 7.200 1.00 95.06 138 SER A O 1
ATOM 1087 N N . TRP A 1 139 ? -4.961 5.387 7.853 1.00 95.50 139 TRP A N 1
ATOM 1088 C CA . TRP A 1 139 ? -6.113 4.834 8.565 1.00 95.50 139 TRP A CA 1
ATOM 1089 C C . TRP A 1 139 ? -6.552 5.712 9.739 1.00 95.50 139 TRP A C 1
ATOM 1091 O O . TRP A 1 139 ? -7.722 6.078 9.830 1.00 95.50 139 TRP A O 1
ATOM 1101 N N . GLN A 1 140 ? -5.617 6.102 10.609 1.00 94.81 140 GLN A N 1
ATOM 1102 C CA . GLN A 1 140 ? -5.911 6.982 11.744 1.00 94.81 140 GLN A CA 1
ATOM 1103 C C . GLN A 1 140 ? -6.490 8.324 11.277 1.00 94.81 140 GLN A C 1
ATOM 1105 O O . GLN A 1 140 ? -7.478 8.803 11.829 1.00 94.81 140 GLN A O 1
ATOM 1110 N N . ARG A 1 141 ? -5.917 8.919 10.224 1.00 93.94 141 ARG A N 1
ATOM 1111 C CA . ARG A 1 141 ? -6.425 10.170 9.642 1.00 93.94 141 ARG A CA 1
ATOM 1112 C C . ARG A 1 141 ? -7.823 10.004 9.051 1.00 93.94 141 ARG A C 1
ATOM 1114 O O . ARG A 1 141 ? -8.680 10.842 9.303 1.00 93.94 141 ARG A O 1
ATOM 1121 N N . LEU A 1 142 ? -8.076 8.911 8.332 1.00 94.81 142 LEU A N 1
ATOM 1122 C CA . LEU A 1 142 ? -9.401 8.600 7.796 1.00 94.81 142 LEU A CA 1
ATOM 1123 C C . LEU A 1 142 ? -10.447 8.497 8.916 1.00 94.81 142 LEU A C 1
ATOM 1125 O O . LEU A 1 142 ? -11.524 9.079 8.810 1.00 94.81 142 LEU A O 1
ATOM 1129 N N . GLN A 1 143 ? -10.112 7.820 10.019 1.00 93.81 143 GLN A N 1
ATOM 1130 C CA . GLN A 1 143 ? -10.993 7.740 11.185 1.00 93.81 143 GLN A CA 1
ATOM 1131 C C . GLN A 1 143 ? -11.246 9.099 11.836 1.00 93.81 143 GLN A C 1
ATOM 1133 O O . GLN A 1 143 ? -12.364 9.360 12.275 1.00 93.81 143 GLN A O 1
ATOM 1138 N N . LEU A 1 144 ? -10.235 9.968 11.894 1.00 93.25 144 LEU A N 1
ATOM 1139 C CA . LEU A 1 144 ? -10.401 11.323 12.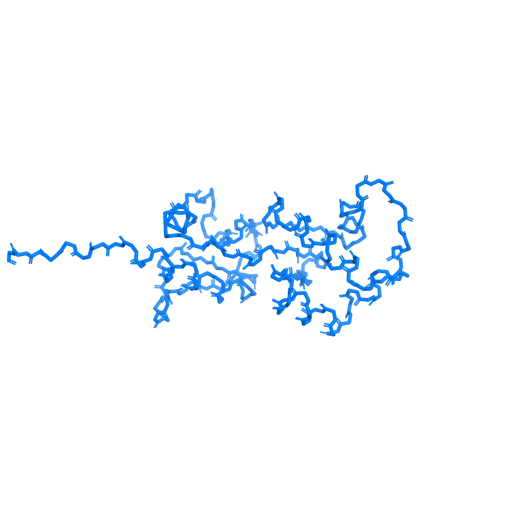408 1.00 93.25 144 LEU A CA 1
ATOM 1140 C C . LEU A 1 144 ? -11.401 12.110 11.552 1.00 93.25 144 LEU A C 1
ATOM 1142 O O . LEU A 1 144 ? -12.341 12.681 12.098 1.00 93.25 144 LEU A O 1
ATOM 1146 N N . ILE A 1 145 ? -11.247 12.079 10.223 1.00 93.88 145 ILE A N 1
ATOM 1147 C CA . ILE A 1 145 ? -12.167 12.733 9.277 1.00 93.88 145 ILE A CA 1
ATOM 1148 C C . ILE A 1 145 ? -13.589 12.192 9.466 1.00 93.88 145 ILE A C 1
ATOM 1150 O O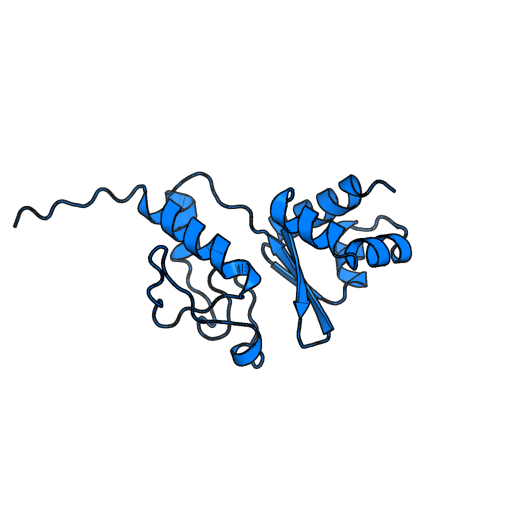 . ILE A 1 145 ? -14.522 12.977 9.619 1.00 93.88 145 ILE A O 1
ATOM 1154 N N . ALA A 1 146 ? -13.757 10.871 9.564 1.00 91.81 146 ALA A N 1
ATOM 1155 C CA . ALA A 1 146 ? -15.057 10.233 9.784 1.00 91.81 146 ALA A CA 1
ATOM 1156 C C . ALA A 1 146 ? -15.768 10.705 11.073 1.00 91.81 146 ALA A C 1
ATOM 1158 O O . ALA A 1 146 ? -16.997 10.773 11.117 1.00 91.81 146 ALA A O 1
ATOM 1159 N N . GLN A 1 147 ? -15.015 11.065 12.116 1.00 87.19 147 GLN A N 1
ATOM 1160 C CA . GLN A 1 147 ? -15.561 11.518 13.402 1.00 87.19 147 GLN A CA 1
ATOM 1161 C C . GLN A 1 147 ? -15.990 12.996 13.402 1.00 87.19 147 GLN A C 1
ATOM 1163 O O . GLN A 1 147 ? -16.802 13.389 14.243 1.00 87.19 147 GLN A O 1
ATOM 1168 N N . THR A 1 148 ? -15.494 13.816 12.466 1.00 79.62 148 THR A N 1
ATOM 1169 C CA . THR A 1 148 ? -15.735 15.275 12.454 1.00 79.62 148 THR A CA 1
ATOM 1170 C C . THR A 1 148 ? -17.190 15.698 12.224 1.00 79.62 148 THR A C 1
ATOM 1172 O O . THR A 1 148 ? -17.564 16.780 12.669 1.00 79.62 148 THR A O 1
ATOM 1175 N N . GLN A 1 149 ? -18.031 14.872 11.587 1.00 59.81 149 GLN A N 1
ATOM 1176 C CA . GLN A 1 149 ? -19.449 15.198 11.344 1.00 59.81 149 GLN A CA 1
ATOM 1177 C C . GLN A 1 149 ? -20.438 14.449 12.232 1.00 59.81 149 GLN A C 1
ATOM 1179 O O . GLN A 1 149 ? -21.637 14.640 12.067 1.00 59.81 149 GLN A O 1
ATOM 1184 N N . THR A 1 150 ? -20.004 13.624 13.184 1.00 50.53 150 THR A N 1
ATOM 1185 C CA . THR A 1 150 ? -20.943 13.139 14.204 1.00 50.53 150 THR A CA 1
ATOM 1186 C C . THR A 1 150 ? -21.269 14.308 15.136 1.00 50.53 150 THR A C 1
ATOM 1188 O O . THR A 1 150 ? -20.420 14.636 15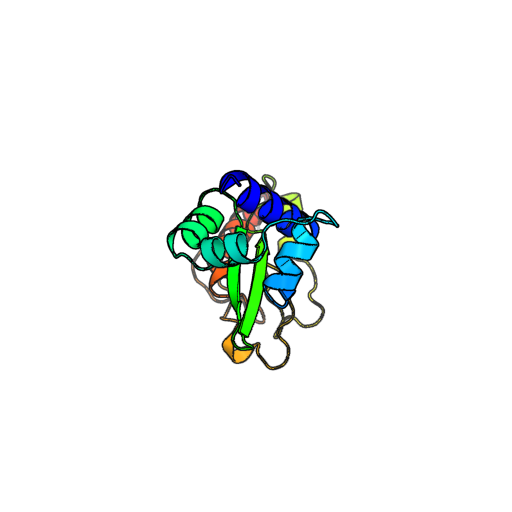.971 1.00 50.53 150 THR A O 1
ATOM 1191 N N . PRO A 1 151 ? -22.463 14.948 15.086 1.00 45.19 151 PRO A N 1
ATOM 1192 C CA . PRO A 1 151 ? -22.897 15.683 16.255 1.00 45.19 151 PRO A CA 1
ATOM 1193 C C . PRO A 1 151 ? -22.929 14.643 17.370 1.00 45.19 151 PRO A C 1
ATOM 1195 O O . PRO A 1 151 ? -23.614 13.621 17.260 1.00 45.19 151 PRO A O 1
ATOM 1198 N N . LYS A 1 152 ? -22.163 14.866 18.443 1.00 47.12 152 LYS A N 1
ATOM 1199 C CA . LYS A 1 152 ? -22.480 14.210 19.707 1.00 47.12 152 LYS A CA 1
ATOM 1200 C C . LYS A 1 152 ? -23.954 14.527 19.924 1.00 47.12 152 LYS A C 1
ATOM 1202 O O . LYS A 1 152 ? -24.286 15.679 20.193 1.00 47.12 152 LYS A O 1
ATOM 1207 N N . LYS A 1 153 ? -24.847 13.542 19.781 1.00 42.12 153 LYS A N 1
ATOM 1208 C CA . LYS A 1 153 ? -26.108 13.607 20.509 1.00 42.12 153 LYS A CA 1
ATOM 1209 C C . LYS A 1 153 ? -25.660 13.732 21.955 1.00 42.12 153 LYS A C 1
ATOM 1211 O O . LYS A 1 153 ? -25.206 12.756 22.546 1.00 42.12 153 LYS A O 1
ATOM 1216 N N . ALA A 1 154 ? -25.654 14.960 22.463 1.00 43.09 154 ALA A N 1
ATOM 1217 C CA . ALA A 1 154 ? -25.638 15.209 23.880 1.00 43.09 154 ALA A CA 1
ATOM 1218 C C . ALA A 1 154 ? -26.841 14.426 24.396 1.00 43.09 154 ALA A C 1
ATOM 1220 O O . ALA A 1 154 ? -27.987 14.794 24.143 1.00 43.09 154 ALA A O 1
ATOM 1221 N N . SER A 1 155 ? -26.571 13.258 24.973 1.00 44.78 155 SER A N 1
ATOM 1222 C CA . SER A 1 155 ? -27.554 12.533 25.751 1.00 44.78 155 SER A CA 1
ATOM 1223 C C . SER A 1 155 ? -27.853 13.435 26.937 1.00 44.78 155 SER A C 1
ATOM 1225 O O . SER A 1 155 ? -27.103 13.460 27.905 1.00 44.78 155 SER A O 1
ATOM 1227 N N . LEU A 1 156 ? -28.889 14.259 26.802 1.00 46.06 156 LEU A N 1
ATOM 1228 C CA . LEU A 1 156 ? -29.627 14.798 27.931 1.00 46.06 156 LEU A CA 1
ATOM 1229 C C . LEU A 1 156 ? -30.487 13.652 28.461 1.00 46.06 156 LEU A C 1
ATOM 1231 O O . LEU A 1 156 ? -31.656 13.554 28.101 1.00 46.06 156 LEU A O 1
ATOM 1235 N N . LEU A 1 157 ? -29.864 12.770 29.239 1.00 38.34 157 LEU A N 1
ATOM 1236 C CA . LEU A 1 157 ? -30.500 11.907 30.232 1.00 38.34 157 LEU A CA 1
ATOM 1237 C C . LEU A 1 157 ? -29.508 11.720 31.377 1.00 38.34 157 LEU A C 1
ATOM 1239 O O . LEU A 1 157 ? -28.377 11.273 31.079 1.00 38.34 157 LEU A O 1
#

Organism: Pseudomonas fluorescens (NCBI:txid294)

pLDDT: mean 90.21, std 11.76, range [38.34, 97.81]

Radius of gyration: 17.22 Å; chains: 1; bounding box: 46×32×54 Å

Secondary structure (DSSP, 8-state):
--HHHHHHHHHHHHHHHSEEEE-HHHHHHHHHTT----HHHHHHHHTSHHHHHHHHHHSSEEEEE-TTS-EEEEE----SSHHHHHHHHHPPPTTTTTB-TTT--B-GGGHHHH-EEEE-TTSPEEEEEEE-GGGHHHHHHHHHHHHTT--------